Protein AF-A0AAV0XQF9-F1 (afdb_monomer_lite)

pLDDT: mean 88.3, std 11.98, range [41.5, 97.5]

Sequence (121 aa):
MNRRGNGRRQPLFPHEMWNVYNRTLNQQDRTNNHAEAAHRRLQTELGMDHPTIWKLIDGLRKVQANRDFYYEHLVAGHNPPVKLKKYRDADQRILTVVRDYNNRSTVEYLRGIAYNYQMNL

Radius of gyration: 21.29 Å; chains: 1; bounding box: 52×46×49 Å

Structure (mmCIF, N/CA/C/O backbone):
data_AF-A0AAV0XQF9-F1
#
_entry.id   AF-A0AAV0XQF9-F1
#
loop_
_atom_site.group_PDB
_atom_site.id
_atom_site.type_symbol
_atom_site.label_atom_id
_atom_site.label_alt_id
_atom_site.label_comp_id
_atom_site.label_asym_id
_atom_site.label_entity_id
_atom_site.label_seq_id
_atom_site.pdbx_PDB_ins_code
_atom_site.Cartn_x
_atom_site.Cartn_y
_atom_site.Cartn_z
_atom_site.occupancy
_atom_site.B_iso_or_equiv
_atom_site.auth_seq_id
_atom_site.auth_comp_id
_atom_site.auth_asym_id
_atom_site.auth_atom_id
_atom_site.pdbx_PDB_model_num
ATOM 1 N N . MET A 1 1 ? -34.498 28.866 -5.089 1.00 41.50 1 MET A N 1
ATOM 2 C CA . MET A 1 1 ? -34.782 27.422 -5.268 1.00 41.50 1 MET A CA 1
ATOM 3 C C . MET A 1 1 ? -34.783 26.728 -3.908 1.00 41.50 1 MET A C 1
ATOM 5 O O . MET A 1 1 ? -33.976 27.068 -3.054 1.00 41.50 1 MET A O 1
ATOM 9 N N . ASN A 1 2 ? -35.767 25.852 -3.705 1.00 43.50 2 ASN A N 1
ATOM 10 C CA . ASN A 1 2 ? -36.298 25.349 -2.432 1.00 43.50 2 ASN A CA 1
ATOM 11 C C . ASN A 1 2 ? -35.286 24.694 -1.469 1.00 43.50 2 ASN A C 1
ATOM 13 O O . ASN A 1 2 ? -34.669 23.685 -1.796 1.00 43.50 2 ASN A O 1
ATOM 17 N N . ARG A 1 3 ? -35.255 25.197 -0.225 1.00 49.88 3 ARG A N 1
ATOM 18 C CA . ARG A 1 3 ? -34.712 24.545 0.982 1.00 49.88 3 ARG A CA 1
ATOM 19 C C . ARG A 1 3 ? -35.787 23.655 1.628 1.00 49.88 3 ARG A C 1
ATOM 21 O O . ARG A 1 3 ? -36.225 23.915 2.743 1.00 49.88 3 ARG A O 1
ATOM 28 N N . ARG A 1 4 ? -36.281 22.648 0.901 1.00 50.53 4 ARG A N 1
ATOM 29 C CA . ARG A 1 4 ? -37.202 21.635 1.449 1.00 50.53 4 ARG A CA 1
ATOM 30 C C . ARG A 1 4 ? -36.401 20.385 1.799 1.00 50.53 4 ARG A C 1
ATOM 32 O O . ARG A 1 4 ? -35.646 19.896 0.963 1.00 50.53 4 ARG A O 1
ATOM 39 N N . GLY A 1 5 ? -36.539 19.934 3.044 1.00 55.38 5 GLY A N 1
ATOM 40 C CA . GLY A 1 5 ? -35.764 18.869 3.676 1.00 55.38 5 GLY A CA 1
ATOM 41 C C . GLY A 1 5 ? -36.004 17.481 3.089 1.00 55.38 5 GLY A C 1
ATOM 42 O O . GLY A 1 5 ? -36.562 16.619 3.753 1.00 55.38 5 GLY A O 1
ATOM 43 N N . ASN A 1 6 ? -35.534 17.254 1.866 1.00 54.91 6 ASN A N 1
ATOM 44 C CA . ASN A 1 6 ? -35.276 15.908 1.378 1.00 54.91 6 ASN A CA 1
ATOM 45 C C . ASN A 1 6 ? -33.907 15.476 1.898 1.00 54.91 6 ASN A C 1
ATOM 47 O O . ASN A 1 6 ? -32.936 16.223 1.770 1.00 54.91 6 ASN A O 1
ATOM 51 N N . GLY A 1 7 ? -33.872 14.301 2.527 1.00 68.31 7 GLY A N 1
ATOM 52 C CA . GLY A 1 7 ? -32.713 13.745 3.217 1.00 68.31 7 GLY A CA 1
ATOM 53 C C . GLY A 1 7 ? -31.429 13.697 2.387 1.00 68.31 7 GLY A C 1
ATOM 54 O O . GLY A 1 7 ? -31.391 14.013 1.197 1.00 68.31 7 GLY A O 1
ATOM 55 N N . ARG A 1 8 ? -30.345 13.309 3.068 1.00 73.00 8 ARG A N 1
ATOM 56 C CA . ARG A 1 8 ? -28.986 13.214 2.522 1.00 73.00 8 ARG A CA 1
ATOM 57 C C . ARG A 1 8 ? -29.026 12.595 1.117 1.00 73.00 8 ARG A C 1
ATOM 59 O O . ARG A 1 8 ? -29.476 11.462 0.963 1.00 73.00 8 ARG A O 1
ATOM 66 N N . ARG A 1 9 ? -28.601 13.355 0.095 1.00 78.81 9 ARG A N 1
ATOM 67 C CA . ARG A 1 9 ? -28.495 12.842 -1.281 1.00 78.81 9 ARG A CA 1
ATOM 68 C C . ARG A 1 9 ? -27.641 11.579 -1.254 1.00 78.81 9 ARG A C 1
ATOM 70 O O . ARG A 1 9 ? -26.608 11.572 -0.580 1.00 78.81 9 ARG A O 1
ATOM 77 N N . GLN A 1 10 ? -28.082 10.545 -1.969 1.00 79.62 10 GLN A N 1
ATOM 78 C CA . GLN A 1 10 ? -27.302 9.319 -2.089 1.00 79.62 10 GLN A CA 1
ATOM 79 C C . GLN A 1 10 ? -25.904 9.668 -2.616 1.00 79.62 10 GLN A C 1
ATOM 81 O O . GLN A 1 10 ? -25.791 10.507 -3.520 1.00 79.62 10 GLN A O 1
ATOM 86 N N . PRO A 1 11 ? -24.840 9.108 -2.023 1.00 83.38 11 PRO A N 1
ATOM 87 C CA . PRO A 1 11 ? -23.488 9.394 -2.467 1.00 83.38 11 PRO A CA 1
ATOM 88 C C . PRO A 1 11 ? -23.306 8.918 -3.914 1.00 83.38 11 PRO A C 1
ATOM 90 O O . PRO A 1 11 ? -23.867 7.902 -4.315 1.00 83.38 11 PRO A O 1
ATOM 93 N N . LEU A 1 12 ? -22.501 9.651 -4.694 1.00 88.75 12 LEU A N 1
ATOM 94 C CA . LEU A 1 12 ? -22.181 9.293 -6.085 1.00 88.75 12 LEU A CA 1
ATOM 95 C C . LEU A 1 12 ? -21.520 7.909 -6.186 1.00 88.75 12 LEU A C 1
ATOM 97 O O . LEU A 1 12 ? -21.641 7.227 -7.198 1.00 88.75 12 LEU A O 1
ATOM 101 N N . PHE A 1 13 ? -20.836 7.506 -5.118 1.00 86.12 13 PHE A N 1
ATOM 102 C CA . PHE A 1 13 ? -20.153 6.231 -5.010 1.00 86.12 13 PHE A CA 1
ATOM 103 C C . PHE A 1 13 ? -20.659 5.462 -3.784 1.00 86.12 13 PHE A C 1
ATOM 105 O O . PHE A 1 13 ? -20.833 6.076 -2.724 1.00 86.12 13 PHE A O 1
ATOM 112 N N . PRO A 1 14 ? -20.853 4.137 -3.894 1.00 86.3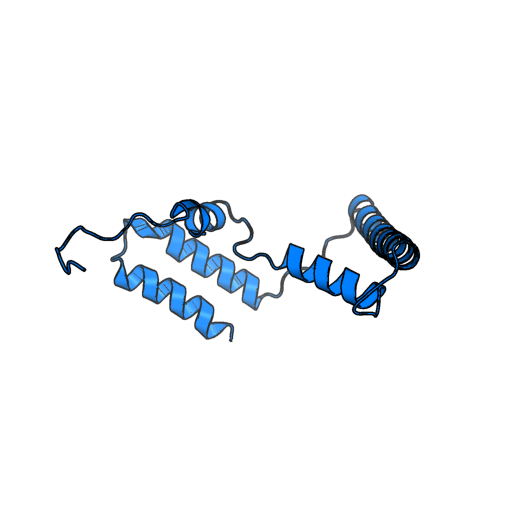1 14 PRO A N 1
ATOM 113 C CA . PRO A 1 14 ? -21.248 3.296 -2.769 1.00 86.31 14 PRO A CA 1
ATOM 114 C C . PRO A 1 14 ? -20.244 3.372 -1.615 1.00 86.31 14 PRO A C 1
ATOM 116 O O . PRO A 1 14 ? -19.044 3.572 -1.822 1.00 86.31 14 PRO A O 1
ATOM 119 N N . HIS A 1 15 ? -20.719 3.188 -0.385 1.00 82.25 15 HIS A N 1
ATOM 120 C CA . HIS A 1 15 ? -19.860 3.237 0.799 1.00 82.25 15 HIS A CA 1
ATOM 121 C C . HIS A 1 15 ? -18.788 2.137 0.771 1.00 82.25 15 HIS A C 1
ATOM 123 O O . HIS A 1 15 ? -17.652 2.358 1.185 1.00 82.25 15 HIS A O 1
ATOM 129 N N . GLU A 1 16 ? -19.127 0.986 0.201 1.00 81.06 16 GLU A N 1
ATOM 130 C CA . GLU A 1 16 ? -18.268 -0.180 0.002 1.00 81.06 16 GLU A CA 1
ATOM 131 C C . GLU A 1 16 ? -17.033 0.145 -0.847 1.00 81.06 16 GLU A C 1
ATOM 133 O O . GLU A 1 16 ? -16.002 -0.508 -0.704 1.00 81.06 16 GLU A O 1
ATOM 138 N N . MET A 1 17 ? -17.111 1.169 -1.704 1.00 82.06 17 MET A N 1
ATOM 139 C CA . MET A 1 17 ? -15.984 1.609 -2.527 1.00 82.06 17 MET A CA 1
ATOM 140 C C . MET A 1 17 ? -14.910 2.337 -1.705 1.00 82.06 17 MET A C 1
ATOM 142 O O . MET A 1 17 ? -13.724 2.218 -2.005 1.00 82.06 17 MET A O 1
ATOM 146 N N . TRP A 1 18 ? -15.314 3.082 -0.674 1.00 84.12 18 TRP A N 1
ATOM 147 C CA . TRP A 1 18 ? -14.416 3.915 0.140 1.00 84.12 18 TRP A CA 1
ATOM 148 C C . TRP A 1 18 ? -14.077 3.281 1.490 1.00 84.12 18 TRP A C 1
ATOM 150 O O . TRP A 1 18 ? -13.115 3.681 2.145 1.00 84.12 18 TRP A O 1
ATOM 160 N N . ASN A 1 19 ? -14.861 2.294 1.922 1.00 88.25 19 ASN A N 1
ATOM 161 C CA . ASN A 1 19 ? -14.644 1.601 3.176 1.00 88.25 19 ASN A CA 1
ATOM 162 C C . ASN A 1 19 ? -13.559 0.518 3.029 1.00 88.25 19 ASN A C 1
ATOM 164 O O . ASN A 1 19 ? -13.619 -0.359 2.171 1.00 88.25 19 ASN A O 1
ATOM 168 N N . VAL A 1 20 ? -12.570 0.549 3.923 1.00 90.44 20 VAL A N 1
ATOM 169 C CA . VAL A 1 20 ? -11.461 -0.416 3.981 1.00 90.44 20 VAL A CA 1
ATOM 170 C C . VAL A 1 20 ? -11.678 -1.534 5.011 1.00 90.44 20 VAL A C 1
ATOM 172 O O . VAL A 1 20 ? -10.759 -2.306 5.271 1.00 90.44 20 VAL A O 1
ATOM 175 N N . TYR A 1 21 ? -12.868 -1.647 5.605 1.00 91.94 21 TYR A N 1
ATOM 176 C CA . TYR A 1 21 ? -13.223 -2.618 6.648 1.00 91.94 21 TYR A CA 1
ATOM 177 C C . TYR A 1 21 ? -12.978 -4.056 6.185 1.00 91.94 21 TYR A C 1
ATOM 179 O O . TYR A 1 21 ? -12.138 -4.752 6.755 1.00 91.94 21 TYR A O 1
ATOM 187 N N . ASN A 1 22 ? -13.611 -4.462 5.081 1.00 91.75 22 ASN A N 1
ATOM 188 C CA . ASN A 1 22 ? -13.443 -5.806 4.521 1.00 91.75 22 ASN A CA 1
ATOM 189 C C . ASN A 1 22 ? -11.998 -6.067 4.077 1.00 91.75 22 ASN A C 1
ATOM 191 O O . ASN A 1 22 ? -11.459 -7.138 4.339 1.00 91.75 22 ASN A O 1
ATOM 195 N N . ARG A 1 23 ? -11.331 -5.070 3.476 1.00 92.00 23 ARG A N 1
ATOM 196 C CA . ARG A 1 23 ? -9.906 -5.177 3.116 1.00 92.00 23 ARG A CA 1
ATOM 197 C C . ARG A 1 23 ? -9.042 -5.433 4.344 1.00 92.00 23 ARG A C 1
ATOM 199 O O . ARG A 1 23 ? -8.177 -6.298 4.316 1.00 92.00 23 ARG A O 1
ATOM 206 N N . THR A 1 24 ? -9.314 -4.722 5.435 1.00 94.19 24 THR A N 1
ATOM 207 C CA . THR A 1 24 ? -8.583 -4.883 6.692 1.00 94.19 24 THR A CA 1
ATOM 208 C C . THR A 1 24 ? -8.807 -6.274 7.274 1.00 94.19 24 THR A C 1
ATOM 210 O O . THR A 1 24 ? -7.832 -6.932 7.619 1.00 94.19 24 THR A O 1
ATOM 213 N N . LEU A 1 25 ? -10.052 -6.761 7.325 1.00 94.56 25 LEU A N 1
ATOM 214 C CA . LEU A 1 25 ? -10.357 -8.120 7.794 1.00 94.56 25 LEU A CA 1
ATOM 215 C C . LEU A 1 25 ? -9.649 -9.201 6.970 1.00 94.56 25 LEU A C 1
ATOM 217 O O . LEU A 1 25 ? -9.107 -10.150 7.539 1.00 94.56 25 LEU A O 1
ATOM 221 N N . ASN A 1 26 ? -9.594 -9.010 5.652 1.00 93.75 26 ASN A N 1
ATOM 222 C CA . ASN A 1 26 ? -8.915 -9.900 4.713 1.00 93.75 26 ASN A CA 1
ATOM 223 C C . ASN A 1 26 ? -7.391 -9.709 4.680 1.00 93.75 26 ASN A C 1
ATOM 225 O O . ASN A 1 26 ? -6.726 -10.336 3.861 1.00 93.75 26 ASN A O 1
ATOM 229 N N . GLN A 1 27 ? -6.832 -8.849 5.541 1.00 91.44 27 GLN A N 1
ATOM 230 C CA . GLN A 1 27 ? -5.401 -8.524 5.589 1.00 91.44 27 GLN A CA 1
ATOM 231 C C . GLN A 1 27 ? -4.845 -8.027 4.241 1.00 91.44 27 GLN A C 1
ATOM 233 O O . GLN A 1 27 ? -3.688 -8.255 3.901 1.00 91.44 27 GLN A O 1
ATOM 238 N N . GLN A 1 28 ? -5.685 -7.334 3.474 1.00 90.69 28 GLN A N 1
ATOM 239 C CA . GLN A 1 28 ? -5.327 -6.685 2.220 1.00 90.69 28 GLN A CA 1
ATOM 240 C C . GLN A 1 28 ? -4.828 -5.259 2.464 1.00 90.69 28 GLN A C 1
ATOM 242 O O . GLN A 1 28 ? -5.150 -4.619 3.472 1.00 90.69 28 GLN A O 1
ATOM 247 N N . ASP A 1 29 ? -4.096 -4.724 1.489 1.00 86.81 29 ASP A N 1
ATOM 248 C CA . ASP A 1 29 ? -3.632 -3.345 1.543 1.00 86.81 29 ASP A CA 1
ATOM 249 C C . ASP A 1 29 ? -4.800 -2.351 1.577 1.00 86.81 29 ASP A C 1
ATOM 251 O O . ASP A 1 29 ? -5.734 -2.371 0.767 1.00 86.81 29 ASP A O 1
ATOM 255 N N . ARG A 1 30 ? -4.726 -1.443 2.553 1.00 87.38 30 ARG A N 1
ATOM 256 C CA . ARG A 1 30 ? -5.736 -0.401 2.796 1.00 87.38 30 ARG A CA 1
ATOM 257 C C . ARG A 1 30 ? -5.490 0.857 1.974 1.00 87.38 30 ARG A C 1
ATOM 259 O O . ARG A 1 30 ? -6.402 1.657 1.807 1.00 87.38 30 ARG A O 1
ATOM 266 N N . THR A 1 31 ? -4.266 1.036 1.488 1.00 83.12 31 THR A N 1
ATOM 267 C CA . THR A 1 31 ? -3.851 2.191 0.693 1.00 83.12 31 THR A CA 1
ATOM 268 C C . THR A 1 31 ? -3.384 1.742 -0.688 1.00 83.12 31 THR A C 1
ATOM 270 O O . THR A 1 31 ? -3.096 0.574 -0.936 1.00 83.12 31 THR A O 1
ATOM 273 N N . ASN A 1 32 ? -3.285 2.694 -1.602 1.00 86.25 32 ASN A N 1
ATOM 274 C CA . ASN A 1 32 ? -2.773 2.538 -2.962 1.00 86.25 32 ASN A CA 1
ATOM 275 C C . ASN A 1 32 ? -1.227 2.588 -3.036 1.00 86.25 32 ASN A C 1
ATOM 277 O O . ASN A 1 32 ? -0.688 2.813 -4.119 1.00 86.25 32 ASN A O 1
ATOM 281 N N . ASN A 1 33 ? -0.502 2.363 -1.929 1.00 86.19 33 ASN A N 1
ATOM 282 C CA . ASN A 1 33 ? 0.958 2.550 -1.844 1.00 86.19 33 ASN A CA 1
ATOM 283 C C . ASN A 1 33 ? 1.732 1.829 -2.956 1.00 86.19 33 ASN A C 1
ATOM 285 O O . ASN A 1 33 ? 2.720 2.358 -3.456 1.00 86.19 33 ASN A O 1
ATOM 289 N N . HIS A 1 34 ? 1.297 0.628 -3.348 1.00 87.06 34 HIS A N 1
ATOM 290 C CA . HIS A 1 34 ? 1.925 -0.131 -4.430 1.00 87.06 34 HIS A CA 1
ATOM 291 C C . HIS A 1 34 ? 1.795 0.564 -5.787 1.00 87.06 34 HIS A C 1
ATOM 293 O O . HIS A 1 34 ? 2.782 0.661 -6.516 1.00 87.06 34 HIS A O 1
ATOM 299 N N . ALA A 1 35 ? 0.610 1.090 -6.101 1.00 90.00 35 ALA A N 1
ATOM 300 C CA . ALA A 1 35 ? 0.372 1.841 -7.327 1.00 90.00 35 ALA A CA 1
ATOM 301 C C . ALA A 1 35 ? 1.162 3.157 -7.325 1.00 90.00 35 ALA A C 1
ATOM 303 O O . ALA A 1 35 ? 1.819 3.479 -8.311 1.00 90.00 35 ALA A O 1
ATOM 304 N N . GLU A 1 36 ? 1.183 3.875 -6.199 1.00 91.69 36 GLU A N 1
ATOM 305 C CA . GLU A 1 36 ? 1.988 5.093 -6.067 1.00 91.69 36 GLU A CA 1
ATOM 306 C C . GLU A 1 36 ? 3.486 4.812 -6.186 1.00 91.69 36 GLU A C 1
ATOM 308 O O . GLU A 1 36 ? 4.207 5.567 -6.827 1.00 91.69 36 GLU A O 1
ATOM 313 N N . ALA A 1 37 ? 3.982 3.726 -5.588 1.00 90.62 37 ALA A N 1
ATOM 314 C CA . ALA A 1 37 ? 5.381 3.332 -5.705 1.00 90.62 37 ALA A CA 1
ATOM 315 C C . ALA A 1 37 ? 5.743 2.958 -7.148 1.00 90.62 37 ALA A C 1
ATOM 317 O O . ALA A 1 37 ? 6.808 3.349 -7.622 1.00 90.62 37 ALA A O 1
ATOM 318 N N . ALA A 1 38 ? 4.865 2.241 -7.856 1.00 90.56 38 ALA A N 1
ATOM 319 C CA . ALA A 1 38 ? 5.046 1.940 -9.274 1.00 90.56 38 ALA A CA 1
ATOM 320 C C . ALA A 1 38 ? 5.071 3.223 -10.118 1.00 90.56 38 ALA A C 1
ATOM 322 O O . ALA A 1 38 ? 5.969 3.396 -10.939 1.00 90.56 38 ALA A O 1
ATOM 323 N N . HIS A 1 39 ? 4.146 4.151 -9.861 1.00 91.81 39 HIS A N 1
ATOM 324 C CA . HIS A 1 39 ? 4.107 5.445 -10.533 1.00 91.81 39 HIS A CA 1
ATOM 325 C C . HIS A 1 39 ? 5.370 6.275 -10.267 1.00 91.81 39 HIS A C 1
ATOM 327 O O . HIS A 1 39 ? 5.983 6.759 -11.213 1.00 91.81 39 HIS A O 1
ATOM 333 N N . ARG A 1 40 ? 5.821 6.369 -9.005 1.00 92.81 40 ARG A N 1
ATOM 334 C CA . ARG A 1 40 ? 7.070 7.062 -8.640 1.00 92.81 40 ARG A CA 1
ATOM 335 C C . ARG A 1 40 ? 8.272 6.471 -9.370 1.00 92.81 40 ARG A C 1
ATOM 337 O O . ARG A 1 40 ? 9.056 7.225 -9.926 1.00 92.81 40 ARG A O 1
ATOM 344 N N . ARG A 1 41 ? 8.400 5.139 -9.419 1.00 91.81 41 ARG A N 1
ATOM 345 C CA . ARG A 1 41 ? 9.479 4.472 -10.170 1.00 91.81 41 ARG A CA 1
ATOM 346 C C . ARG A 1 41 ? 9.439 4.832 -11.649 1.00 91.81 41 ARG A C 1
ATOM 348 O O . ARG A 1 41 ? 10.467 5.200 -12.195 1.00 91.81 41 ARG A O 1
ATOM 355 N N . LEU A 1 42 ? 8.264 4.766 -12.276 1.00 91.81 42 LEU A N 1
ATOM 356 C CA . LEU A 1 42 ? 8.104 5.148 -13.677 1.00 91.81 42 LEU A CA 1
ATOM 357 C C . LEU A 1 42 ? 8.520 6.606 -13.911 1.00 91.81 42 LEU A C 1
ATOM 359 O O . LEU A 1 42 ? 9.257 6.888 -14.849 1.00 91.81 42 LEU A O 1
ATOM 363 N N . GLN A 1 43 ? 8.093 7.521 -13.043 1.00 92.31 43 GLN A N 1
ATOM 364 C CA . GLN A 1 43 ? 8.457 8.932 -13.137 1.00 92.31 43 GLN A CA 1
ATOM 365 C C . GLN A 1 43 ? 9.967 9.147 -12.962 1.00 92.31 43 GLN A C 1
ATOM 367 O O . GLN A 1 43 ? 10.564 9.912 -13.716 1.00 92.31 43 GLN A O 1
ATOM 372 N N . THR A 1 44 ? 10.599 8.442 -12.018 1.00 92.81 44 THR A N 1
ATOM 373 C CA . THR A 1 44 ? 12.056 8.471 -11.823 1.00 92.81 44 THR A CA 1
ATOM 374 C C . THR A 1 44 ? 12.810 7.939 -13.043 1.00 92.81 44 THR A C 1
ATOM 376 O O . THR A 1 44 ? 13.779 8.562 -13.460 1.00 92.81 44 THR A O 1
ATOM 379 N N . GLU A 1 45 ? 12.362 6.832 -13.639 1.00 93.12 45 GLU A N 1
ATOM 380 C CA . GLU A 1 45 ? 12.993 6.235 -14.828 1.00 93.12 45 GLU A CA 1
ATOM 381 C C . GLU A 1 45 ? 12.841 7.106 -16.082 1.00 93.12 45 GLU A C 1
ATOM 383 O O . GLU A 1 45 ? 13.748 7.174 -16.912 1.00 93.12 45 GLU A O 1
ATOM 388 N N . LEU A 1 46 ? 11.700 7.785 -16.231 1.00 92.25 46 LEU A N 1
ATOM 389 C CA . LEU A 1 46 ? 11.473 8.716 -17.337 1.00 92.25 46 LEU A CA 1
ATOM 390 C C . LEU A 1 46 ? 12.254 10.021 -17.153 1.00 92.25 46 LEU A C 1
ATOM 392 O O . LEU A 1 46 ? 12.736 10.580 -18.137 1.00 92.25 46 LEU A O 1
ATOM 396 N N . GLY A 1 47 ? 12.363 10.517 -15.916 1.00 92.31 47 GLY A N 1
ATOM 397 C CA . GLY A 1 47 ? 13.096 11.741 -15.581 1.00 92.31 47 GLY A CA 1
ATOM 398 C C . GLY A 1 47 ? 12.558 13.005 -16.264 1.00 92.31 47 GLY A C 1
ATOM 399 O O . GLY A 1 47 ? 13.303 13.968 -16.433 1.00 92.31 47 GLY A O 1
ATOM 400 N N . MET A 1 48 ? 11.298 12.997 -16.715 1.00 88.75 48 MET A N 1
ATOM 401 C CA . MET A 1 48 ? 10.693 14.095 -17.471 1.00 88.75 48 MET A CA 1
ATOM 402 C C . MET A 1 48 ? 9.167 14.129 -17.339 1.00 88.75 48 MET A C 1
ATOM 404 O O . MET A 1 48 ? 8.527 13.083 -17.231 1.00 88.75 48 MET A O 1
ATOM 408 N N . ASP A 1 49 ? 8.590 15.328 -17.436 1.00 89.62 49 ASP A N 1
ATOM 409 C CA . ASP A 1 49 ? 7.148 15.545 -17.243 1.00 89.62 49 ASP A CA 1
ATOM 410 C C . ASP A 1 49 ? 6.308 15.190 -18.482 1.00 89.62 49 ASP A C 1
ATOM 412 O O . ASP A 1 49 ? 5.164 14.745 -18.368 1.00 89.62 49 ASP A O 1
ATOM 416 N N . HIS A 1 50 ? 6.877 15.354 -19.681 1.00 91.38 50 HIS A N 1
ATOM 417 C CA . HIS A 1 50 ? 6.170 15.171 -20.955 1.00 91.38 50 HIS A CA 1
ATOM 418 C C . HIS A 1 50 ? 6.990 14.333 -21.953 1.00 91.38 50 HIS A C 1
ATOM 420 O O . HIS A 1 50 ? 7.602 14.880 -22.877 1.00 91.38 50 HIS A O 1
ATOM 426 N N . PRO A 1 51 ? 7.060 13.001 -21.774 1.00 92.00 51 PRO A N 1
ATOM 427 C CA . PRO A 1 51 ? 7.787 12.120 -22.682 1.00 92.00 51 PRO A CA 1
ATOM 428 C C . PRO A 1 51 ? 7.108 12.021 -24.052 1.00 92.00 51 PRO A C 1
ATOM 430 O O . PRO A 1 51 ? 5.884 11.970 -24.165 1.00 92.00 51 PRO A O 1
ATOM 433 N N . THR A 1 52 ? 7.915 11.920 -25.110 1.00 95.81 52 THR A N 1
ATOM 434 C CA . THR A 1 52 ? 7.418 11.452 -26.410 1.00 95.81 52 THR A CA 1
ATOM 435 C C . THR A 1 52 ? 7.034 9.976 -26.309 1.00 95.81 52 THR A C 1
ATOM 437 O O . THR A 1 52 ? 7.531 9.262 -25.437 1.00 95.81 52 THR A O 1
ATOM 440 N N . ILE A 1 53 ? 6.201 9.486 -27.233 1.00 95.75 53 ILE A N 1
ATOM 441 C CA . ILE A 1 53 ? 5.785 8.072 -27.266 1.00 95.75 53 ILE A CA 1
ATOM 442 C C . ILE A 1 53 ? 7.002 7.132 -27.242 1.00 95.75 53 ILE A C 1
ATOM 444 O O . ILE A 1 53 ? 7.016 6.167 -26.485 1.00 95.75 53 ILE A O 1
ATOM 448 N N . TRP A 1 54 ? 8.060 7.450 -27.992 1.00 96.44 54 TRP A N 1
ATOM 449 C CA . TRP A 1 54 ? 9.286 6.647 -28.021 1.00 96.44 54 TRP A CA 1
ATOM 450 C C . TRP A 1 54 ? 10.013 6.614 -26.673 1.00 96.44 54 TRP A C 1
ATOM 452 O O . TRP A 1 54 ? 10.324 5.536 -26.175 1.00 96.44 54 TRP A O 1
ATOM 462 N N . LYS A 1 55 ? 10.201 7.774 -26.027 1.00 93.94 55 LYS A N 1
ATOM 463 C CA . LYS A 1 55 ? 10.824 7.839 -24.694 1.00 93.94 55 LYS A CA 1
ATOM 464 C C . LYS A 1 55 ? 9.990 7.123 -23.633 1.00 93.94 55 LYS A C 1
ATOM 466 O O . LYS A 1 55 ? 10.553 6.492 -22.743 1.00 93.94 55 LYS A O 1
ATOM 471 N N . LEU A 1 56 ? 8.662 7.200 -23.738 1.00 94.19 56 LEU A N 1
ATOM 472 C CA . LEU A 1 56 ? 7.755 6.464 -22.864 1.00 94.19 56 LEU A CA 1
ATOM 473 C C . LEU A 1 56 ? 7.942 4.952 -23.025 1.00 94.19 56 LEU A C 1
ATOM 475 O O . LEU A 1 56 ? 8.092 4.258 -22.024 1.00 94.19 56 LEU A O 1
ATOM 479 N N . ILE A 1 57 ? 7.967 4.447 -24.263 1.00 95.81 57 ILE A N 1
ATOM 480 C CA . ILE A 1 57 ? 8.179 3.019 -24.547 1.00 95.81 57 ILE A CA 1
ATOM 481 C C . ILE A 1 57 ? 9.522 2.551 -23.977 1.00 95.81 57 ILE A C 1
ATOM 483 O O . ILE A 1 57 ? 9.572 1.533 -23.287 1.00 95.81 57 ILE A O 1
ATOM 487 N N . ASP A 1 58 ? 10.598 3.303 -24.207 1.00 94.69 58 ASP A N 1
ATOM 488 C CA . ASP A 1 58 ? 11.922 2.949 -23.690 1.00 94.69 58 ASP A CA 1
ATOM 489 C C . ASP A 1 58 ? 11.963 2.952 -22.155 1.00 94.69 58 ASP A C 1
ATOM 491 O O . ASP A 1 58 ? 12.529 2.041 -21.547 1.00 94.69 58 ASP A O 1
ATOM 495 N N . GLY A 1 59 ? 11.317 3.931 -21.513 1.00 94.06 59 GLY A N 1
ATOM 496 C CA . GLY A 1 59 ? 11.178 3.978 -20.057 1.00 94.06 59 GLY A CA 1
ATOM 497 C C . GLY A 1 59 ? 10.394 2.788 -19.501 1.00 94.06 59 GLY A C 1
ATOM 498 O O . GLY A 1 59 ? 10.831 2.152 -18.542 1.00 94.06 59 GLY A O 1
ATOM 499 N N . LEU A 1 60 ? 9.277 2.423 -20.137 1.00 94.62 60 LEU A N 1
ATOM 500 C CA . LEU A 1 60 ? 8.480 1.257 -19.745 1.00 94.62 60 LEU A CA 1
ATOM 501 C C . LEU A 1 60 ? 9.284 -0.044 -19.852 1.00 94.62 60 LEU A C 1
ATOM 503 O O . LEU A 1 60 ? 9.239 -0.858 -18.931 1.00 94.62 60 LEU A O 1
ATOM 507 N N . ARG A 1 61 ? 10.074 -0.218 -20.920 1.00 95.88 61 ARG A N 1
ATOM 508 C CA . ARG A 1 61 ? 10.948 -1.391 -21.089 1.00 95.88 61 ARG A CA 1
ATOM 509 C C . ARG A 1 61 ? 11.992 -1.496 -19.977 1.00 95.88 61 ARG A C 1
ATOM 511 O O . ARG A 1 61 ? 12.234 -2.595 -19.486 1.00 95.88 61 ARG A O 1
ATOM 518 N N . LYS A 1 62 ? 12.578 -0.374 -19.547 1.00 95.00 62 LYS A N 1
ATOM 519 C CA . LYS A 1 62 ? 13.527 -0.344 -18.419 1.00 95.00 62 LYS A CA 1
ATOM 520 C C . LYS A 1 62 ? 12.860 -0.712 -17.094 1.00 95.00 62 LYS A C 1
ATOM 522 O O . LYS A 1 62 ? 13.366 -1.572 -16.375 1.00 95.00 62 LYS A O 1
ATOM 527 N N . VAL A 1 63 ? 11.703 -0.111 -16.795 1.00 94.50 63 VAL A N 1
ATOM 528 C CA . VAL A 1 63 ? 10.918 -0.434 -15.589 1.00 94.50 63 VAL A CA 1
ATOM 529 C C . VAL A 1 63 ? 10.565 -1.922 -15.563 1.00 94.50 63 VAL A C 1
ATOM 531 O O . VAL A 1 63 ? 10.690 -2.560 -14.516 1.00 94.50 63 VAL A O 1
ATOM 534 N N 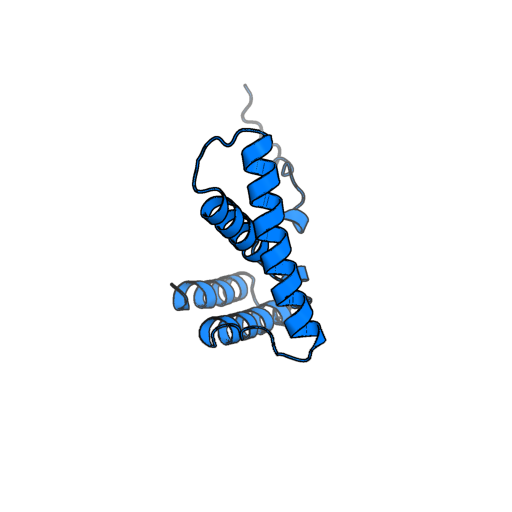. GLN A 1 64 ? 10.152 -2.474 -16.707 1.00 95.50 64 GLN A N 1
ATOM 535 C CA . GLN A 1 64 ? 9.816 -3.886 -16.842 1.00 95.50 64 GLN A CA 1
ATOM 536 C C . GLN A 1 64 ? 11.037 -4.782 -16.609 1.00 95.50 64 GLN A C 1
ATOM 538 O O . GLN A 1 64 ? 10.968 -5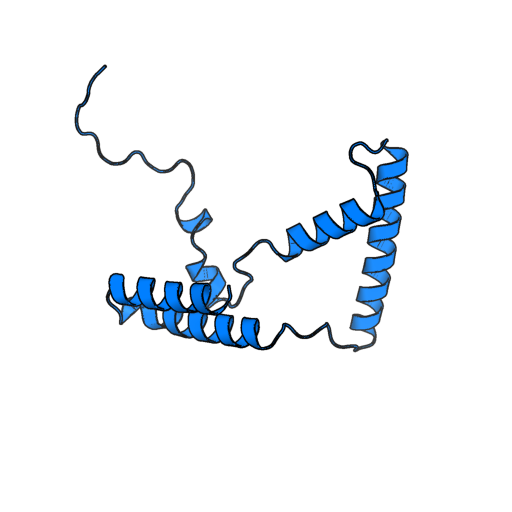.654 -15.752 1.00 95.50 64 GLN A O 1
ATOM 543 N N . ALA A 1 65 ? 12.171 -4.518 -17.264 1.00 95.50 65 ALA A N 1
ATOM 544 C CA . ALA A 1 65 ? 13.390 -5.310 -17.081 1.00 95.50 65 ALA A CA 1
ATOM 545 C C . ALA A 1 65 ? 13.841 -5.366 -15.607 1.00 95.50 65 ALA A C 1
ATOM 547 O O . ALA A 1 65 ? 14.160 -6.435 -15.086 1.00 95.50 65 ALA A O 1
ATOM 548 N N . ASN A 1 66 ? 13.788 -4.234 -14.897 1.00 93.00 66 ASN A N 1
ATOM 549 C CA . ASN A 1 66 ? 14.087 -4.178 -13.463 1.00 93.00 66 ASN A CA 1
ATOM 550 C C . ASN A 1 66 ? 13.089 -4.992 -12.622 1.00 93.00 66 ASN A C 1
ATOM 552 O O . ASN A 1 66 ? 13.448 -5.570 -11.591 1.00 93.00 66 ASN A O 1
ATOM 556 N N . ARG A 1 67 ? 11.815 -5.024 -13.031 1.00 92.69 67 ARG A N 1
ATOM 557 C CA . ARG A 1 67 ? 10.776 -5.780 -12.328 1.00 92.69 67 ARG A CA 1
ATOM 558 C C . ARG A 1 67 ? 10.915 -7.280 -12.551 1.00 92.69 67 ARG A C 1
ATOM 560 O O . ARG A 1 67 ? 10.760 -8.019 -11.580 1.00 92.69 67 ARG A O 1
ATOM 567 N N . ASP A 1 68 ? 11.235 -7.687 -13.770 1.00 96.12 68 ASP A N 1
ATOM 568 C CA . ASP A 1 68 ? 11.464 -9.079 -14.142 1.00 96.12 68 ASP A CA 1
ATOM 569 C C . ASP A 1 68 ? 12.674 -9.623 -13.378 1.00 96.12 68 ASP A C 1
ATOM 571 O O . ASP A 1 68 ? 12.569 -10.644 -12.711 1.00 96.12 68 ASP A O 1
ATOM 575 N N . PHE A 1 69 ? 13.774 -8.865 -13.311 1.00 95.12 69 PHE A N 1
ATOM 576 C CA . PHE A 1 69 ? 14.932 -9.229 -12.488 1.00 95.12 69 PHE A CA 1
ATOM 577 C C . PHE A 1 69 ? 14.573 -9.446 -11.007 1.00 95.12 69 PHE A C 1
ATOM 579 O O . PHE A 1 69 ? 14.976 -10.430 -10.388 1.00 95.12 69 PHE A O 1
ATOM 586 N N . TYR A 1 70 ? 13.777 -8.546 -10.422 1.00 94.00 70 TYR A N 1
ATOM 587 C CA . TYR A 1 70 ? 13.303 -8.719 -9.048 1.00 94.00 70 TYR A CA 1
ATOM 588 C C . TYR A 1 70 ? 12.405 -9.955 -8.891 1.00 94.00 70 TYR A C 1
ATOM 590 O O . TYR A 1 70 ? 12.458 -10.619 -7.858 1.00 94.00 70 TYR A O 1
ATOM 598 N N . TYR A 1 71 ? 11.571 -10.256 -9.887 1.00 95.25 71 TYR A N 1
ATOM 599 C CA . TYR A 1 71 ? 10.731 -11.450 -9.884 1.00 95.25 71 TYR A CA 1
ATOM 600 C C . TYR A 1 71 ? 11.575 -12.728 -9.927 1.00 95.25 71 TYR A C 1
ATOM 602 O O . TYR A 1 71 ? 11.351 -13.610 -9.103 1.00 95.25 71 TYR A O 1
ATOM 610 N N . GLU A 1 72 ? 12.599 -12.787 -10.778 1.00 97.50 72 GLU A N 1
ATOM 611 C CA . GLU A 1 72 ? 13.526 -13.925 -10.845 1.00 97.50 72 GLU A CA 1
ATOM 612 C C . GLU A 1 72 ? 14.232 -14.180 -9.506 1.00 97.50 72 GLU A C 1
ATOM 614 O O . GLU A 1 72 ? 14.363 -15.322 -9.073 1.00 97.50 72 GLU A O 1
ATOM 619 N N . HIS A 1 73 ? 14.604 -13.125 -8.775 1.00 95.75 73 HIS A N 1
ATOM 620 C CA . HIS A 1 73 ? 15.121 -13.274 -7.412 1.00 95.75 73 HIS A CA 1
ATOM 621 C C . HIS A 1 73 ? 14.128 -13.966 -6.468 1.00 95.75 73 HIS A C 1
ATOM 623 O O . HIS A 1 73 ? 14.527 -14.802 -5.657 1.00 95.75 73 HIS A O 1
ATOM 629 N N . LEU A 1 74 ? 12.839 -13.628 -6.562 1.00 95.81 74 LEU A N 1
ATOM 630 C CA . LEU A 1 74 ? 11.800 -14.286 -5.769 1.00 95.81 74 LEU A CA 1
ATOM 631 C C . LEU A 1 74 ? 11.617 -15.749 -6.194 1.00 95.81 74 LEU A C 1
ATOM 633 O O . LEU A 1 74 ? 11.479 -16.611 -5.329 1.00 95.81 74 LEU A O 1
ATOM 637 N N . VAL A 1 75 ? 11.661 -16.039 -7.500 1.00 96.56 75 VAL A N 1
ATOM 638 C CA . VAL A 1 75 ? 11.618 -17.411 -8.042 1.00 96.56 75 VAL A CA 1
ATOM 639 C C . VAL A 1 75 ? 12.801 -18.237 -7.533 1.00 96.56 75 VAL A C 1
ATOM 641 O O . VAL A 1 75 ? 12.624 -19.393 -7.155 1.00 96.56 75 VAL A O 1
ATOM 644 N N . ALA A 1 76 ? 13.983 -17.629 -7.417 1.00 97.00 76 ALA A N 1
ATOM 645 C CA . ALA A 1 76 ? 15.172 -18.235 -6.821 1.00 97.00 76 ALA A CA 1
ATOM 646 C C . ALA A 1 76 ? 15.078 -18.440 -5.290 1.00 97.00 76 ALA A C 1
ATOM 648 O O . ALA A 1 76 ? 16.034 -18.901 -4.668 1.00 97.00 76 ALA A O 1
ATOM 649 N N . GLY A 1 77 ? 13.948 -18.101 -4.661 1.00 96.50 77 GLY A N 1
ATOM 650 C CA . GLY A 1 77 ? 13.696 -18.306 -3.235 1.00 96.50 77 GLY A CA 1
ATOM 651 C C . GLY A 1 77 ? 14.163 -17.162 -2.334 1.00 96.50 77 GLY A C 1
ATOM 652 O O . GLY A 1 77 ? 14.157 -17.309 -1.110 1.00 96.50 77 GLY A O 1
ATOM 653 N N . HIS A 1 78 ? 14.563 -16.014 -2.891 1.00 95.94 78 HIS A N 1
ATOM 654 C CA . HIS A 1 78 ? 14.877 -14.851 -2.065 1.00 95.94 78 HIS A CA 1
ATOM 655 C C . HIS A 1 78 ? 13.595 -14.269 -1.464 1.00 95.94 78 HIS A C 1
ATOM 657 O O . HIS A 1 78 ? 12.548 -14.198 -2.106 1.00 95.94 78 HIS A O 1
ATOM 663 N N . ASN A 1 79 ? 13.687 -13.794 -0.224 1.00 92.19 79 ASN A N 1
ATOM 664 C CA . ASN A 1 79 ? 12.553 -13.165 0.439 1.00 92.19 79 ASN A CA 1
ATOM 665 C C . ASN A 1 79 ? 12.369 -11.710 -0.023 1.00 92.19 79 ASN A C 1
ATOM 667 O O . ASN A 1 79 ? 13.356 -10.990 -0.212 1.00 92.19 79 ASN A O 1
ATOM 671 N N . PRO A 1 80 ? 11.120 -11.228 -0.146 1.00 89.94 80 PRO A N 1
ATOM 672 C CA . PRO A 1 80 ? 10.866 -9.820 -0.395 1.00 89.94 80 PRO A CA 1
ATOM 673 C C . PRO A 1 80 ? 11.322 -8.956 0.796 1.00 89.94 80 PRO A C 1
ATOM 675 O O . PRO A 1 80 ? 11.385 -9.440 1.932 1.00 89.94 80 PRO A O 1
ATOM 678 N N . PRO A 1 81 ? 11.589 -7.655 0.575 1.00 87.69 81 PRO A N 1
ATOM 679 C CA . PRO A 1 81 ? 11.888 -6.726 1.655 1.00 87.69 81 PRO A CA 1
ATOM 680 C C . PRO A 1 81 ? 10.798 -6.742 2.726 1.00 87.69 81 PRO A C 1
ATOM 682 O O . PRO A 1 81 ? 9.607 -6.597 2.436 1.00 87.69 81 PRO A O 1
ATOM 685 N N . VAL A 1 82 ? 11.211 -6.896 3.981 1.00 88.56 82 VAL A N 1
ATOM 686 C CA . VAL A 1 82 ? 10.279 -6.951 5.105 1.00 88.56 82 VAL A CA 1
ATOM 687 C C . VAL A 1 82 ? 9.709 -5.557 5.361 1.00 88.56 82 VAL A C 1
ATOM 689 O O . VAL A 1 82 ? 10.440 -4.569 5.445 1.00 88.56 82 VAL A O 1
ATOM 692 N N . LYS A 1 83 ? 8.386 -5.472 5.538 1.00 86.88 83 LYS A N 1
ATOM 693 C CA . LYS A 1 83 ? 7.723 -4.236 5.968 1.00 86.88 83 LYS A CA 1
ATOM 694 C C . LYS A 1 83 ? 8.305 -3.772 7.309 1.00 86.88 83 LYS A C 1
ATOM 696 O O . LYS A 1 83 ? 8.465 -4.578 8.227 1.00 86.88 83 LYS A O 1
ATOM 701 N N . LEU A 1 84 ? 8.580 -2.471 7.442 1.00 89.31 84 LEU A N 1
ATOM 702 C CA . LEU A 1 84 ? 9.107 -1.903 8.688 1.00 89.31 84 LEU A CA 1
ATOM 703 C C . LEU A 1 84 ? 8.217 -2.275 9.881 1.00 89.31 84 LEU A C 1
ATOM 705 O O . LEU A 1 84 ? 6.987 -2.197 9.798 1.00 89.31 84 LEU A O 1
ATOM 709 N N . LYS A 1 85 ? 8.856 -2.630 11.003 1.00 90.75 85 LYS A N 1
ATOM 710 C CA . LYS A 1 85 ? 8.189 -3.126 12.217 1.00 90.75 85 LYS A CA 1
ATOM 711 C C . LYS A 1 85 ? 7.037 -2.224 12.668 1.00 90.75 85 LYS A C 1
ATOM 713 O O . LYS A 1 85 ? 5.936 -2.719 12.869 1.00 90.75 85 LYS A O 1
ATOM 718 N N . LYS A 1 86 ? 7.250 -0.902 12.710 1.00 89.19 86 LYS A N 1
ATOM 719 C CA . LYS A 1 86 ? 6.217 0.071 13.114 1.00 89.19 86 LYS A CA 1
ATOM 720 C C . LYS A 1 86 ? 4.907 -0.068 12.328 1.00 89.19 86 LYS A C 1
ATOM 722 O O . LYS A 1 86 ? 3.831 -0.013 12.915 1.00 89.19 86 LYS A O 1
ATOM 727 N N . TYR A 1 87 ? 4.992 -0.317 11.018 1.00 88.69 87 TYR A N 1
ATOM 728 C CA . TYR A 1 87 ? 3.807 -0.470 10.179 1.00 88.69 87 TYR A CA 1
ATOM 729 C C . TYR A 1 87 ? 3.155 -1.839 10.348 1.00 88.69 87 TYR A C 1
ATOM 731 O O . TYR A 1 87 ? 1.933 -1.915 10.349 1.00 88.69 87 TYR A O 1
ATOM 739 N N . ARG A 1 88 ? 3.946 -2.903 10.539 1.00 90.75 88 ARG A N 1
ATOM 740 C CA . ARG A 1 88 ? 3.417 -4.239 10.855 1.00 90.75 88 ARG A CA 1
ATOM 741 C C . ARG A 1 88 ? 2.640 -4.228 12.170 1.00 90.75 88 ARG A C 1
ATOM 743 O O . ARG A 1 88 ? 1.518 -4.716 12.226 1.00 90.75 88 ARG A O 1
ATOM 750 N N . ASP A 1 89 ? 3.212 -3.613 13.202 1.00 92.06 89 ASP A N 1
ATOM 751 C CA . ASP A 1 89 ? 2.583 -3.517 14.519 1.00 92.06 89 ASP A CA 1
ATOM 752 C C . ASP A 1 89 ? 1.295 -2.679 14.450 1.00 92.06 89 ASP A C 1
ATOM 754 O O . ASP A 1 89 ? 0.287 -3.015 15.072 1.00 92.06 89 ASP A O 1
ATOM 758 N N . ALA A 1 90 ? 1.296 -1.603 13.658 1.00 91.44 90 ALA A N 1
ATOM 759 C CA . ALA A 1 90 ? 0.110 -0.786 13.430 1.00 91.44 90 ALA A CA 1
ATOM 760 C C . ALA A 1 90 ? -0.985 -1.516 12.640 1.00 91.44 90 ALA A C 1
ATOM 762 O O . ALA A 1 90 ? -2.157 -1.416 13.001 1.00 91.44 90 ALA A O 1
ATOM 763 N N . ASP A 1 91 ? -0.630 -2.262 11.589 1.00 92.12 91 ASP A N 1
ATOM 764 C CA . ASP A 1 91 ? -1.580 -3.109 10.861 1.00 92.12 91 ASP A CA 1
ATOM 765 C C . ASP A 1 91 ? -2.241 -4.107 11.813 1.00 92.12 91 ASP A C 1
ATOM 767 O O . ASP A 1 91 ? -3.466 -4.214 11.824 1.00 92.12 91 ASP A O 1
ATOM 771 N N . GLN A 1 92 ? -1.443 -4.765 12.662 1.00 94.12 92 GLN A N 1
ATOM 772 C CA . GLN A 1 92 ? -1.933 -5.747 13.622 1.00 94.12 92 GLN A CA 1
ATOM 773 C C . GLN A 1 92 ? -2.894 -5.127 14.641 1.00 94.12 92 GLN A C 1
ATOM 775 O O . GLN A 1 92 ? -3.970 -5.671 14.884 1.00 94.12 92 GLN A O 1
ATOM 780 N N . ARG A 1 93 ? -2.547 -3.971 15.222 1.00 95.19 93 ARG A N 1
ATOM 781 C CA . ARG A 1 93 ? -3.427 -3.271 16.172 1.00 95.19 93 ARG A CA 1
ATOM 782 C C . ARG A 1 93 ? -4.731 -2.824 15.520 1.00 95.19 93 ARG A C 1
ATOM 784 O O . ARG A 1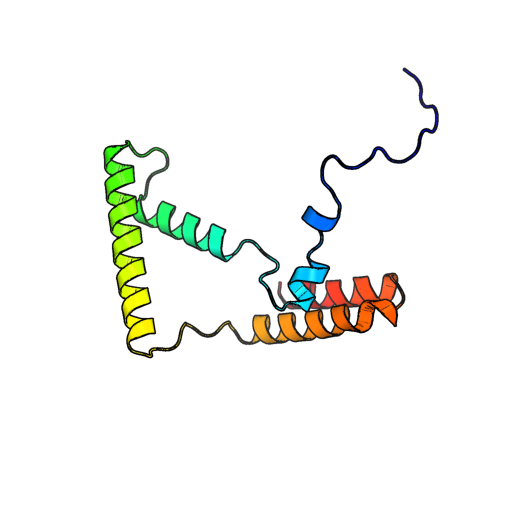 93 ? -5.792 -2.989 16.118 1.00 95.19 93 ARG A O 1
ATOM 791 N N . ILE A 1 94 ? -4.674 -2.292 14.299 1.00 95.06 94 ILE A N 1
ATOM 792 C CA . ILE A 1 94 ? -5.886 -1.896 13.576 1.00 95.06 94 ILE A CA 1
ATOM 793 C C . ILE A 1 94 ? -6.741 -3.124 13.250 1.00 95.06 94 ILE A C 1
ATOM 795 O O . ILE A 1 94 ? -7.949 -3.073 13.448 1.00 95.06 94 ILE A O 1
ATOM 799 N N . LEU A 1 95 ? -6.143 -4.236 12.814 1.00 96.31 95 LEU A N 1
ATOM 800 C CA . LEU A 1 95 ? -6.867 -5.484 12.573 1.00 96.31 95 LEU A CA 1
ATOM 801 C C . LEU A 1 95 ? -7.617 -5.952 13.825 1.00 96.31 95 LEU A C 1
ATOM 803 O O . LEU A 1 95 ? -8.783 -6.326 13.726 1.00 96.31 95 LEU A O 1
ATOM 807 N N . THR A 1 96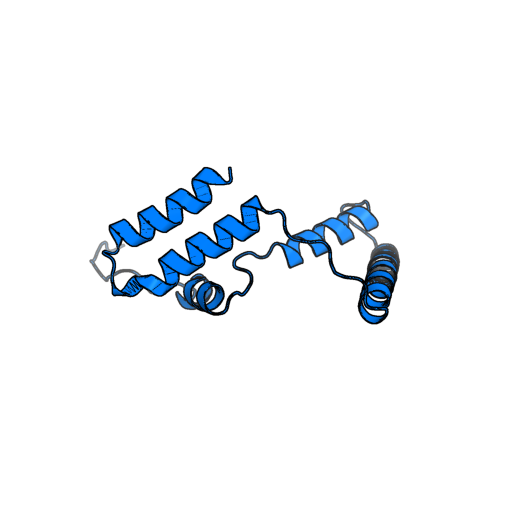 ? -6.984 -5.883 14.998 1.00 96.12 96 THR A N 1
ATOM 808 C CA . THR A 1 96 ? -7.635 -6.195 16.277 1.00 96.12 96 THR A CA 1
ATOM 809 C C . THR A 1 96 ? -8.846 -5.294 16.530 1.00 96.12 96 THR A C 1
ATOM 811 O O . THR A 1 96 ? -9.919 -5.799 16.844 1.00 96.12 96 THR A O 1
ATOM 814 N N . VAL A 1 97 ? -8.710 -3.976 16.339 1.00 96.12 97 VAL A N 1
ATOM 815 C CA . VAL A 1 97 ? -9.821 -3.019 16.516 1.00 96.12 97 VAL A CA 1
ATOM 816 C C . VAL A 1 97 ? -10.963 -3.285 15.528 1.00 96.12 97 VAL A C 1
ATOM 818 O O . VAL A 1 97 ? -12.128 -3.201 15.903 1.00 96.12 97 VAL A O 1
ATOM 821 N N . VAL A 1 98 ? -10.643 -3.631 14.278 1.00 95.75 98 VAL A N 1
ATOM 822 C CA . VAL A 1 98 ? -11.626 -3.923 13.219 1.00 95.75 98 VAL A CA 1
ATOM 823 C C . VAL A 1 98 ? -12.375 -5.230 13.463 1.00 95.75 98 VAL A C 1
ATOM 825 O O . VAL A 1 98 ? -13.591 -5.276 13.282 1.00 95.75 98 VAL A O 1
ATOM 828 N N . ARG A 1 99 ? -11.684 -6.282 13.914 1.00 96.56 99 ARG A N 1
ATOM 829 C CA . ARG A 1 99 ? -12.315 -7.565 14.270 1.00 96.56 99 ARG A CA 1
ATOM 830 C C . ARG A 1 99 ? -13.306 -7.431 15.422 1.00 96.56 99 ARG A C 1
ATOM 832 O O . ARG A 1 99 ? -14.307 -8.134 15.449 1.00 96.56 99 ARG A O 1
ATOM 839 N N . ASP A 1 100 ? -13.036 -6.508 16.333 1.00 95.56 100 ASP A N 1
ATOM 840 C CA . ASP A 1 100 ? -13.834 -6.263 17.533 1.00 95.56 100 ASP A CA 1
ATOM 841 C C . ASP A 1 100 ? -14.920 -5.186 17.329 1.00 95.56 100 ASP A C 1
ATOM 843 O O . ASP A 1 100 ? -15.500 -4.686 18.289 1.00 95.56 100 ASP A O 1
ATOM 847 N N . TYR A 1 101 ? -15.200 -4.802 16.077 1.00 94.38 101 TYR A N 1
ATOM 848 C CA . TYR A 1 101 ? -16.130 -3.718 15.740 1.00 94.38 101 TYR A CA 1
ATOM 849 C C . TYR A 1 101 ? -17.517 -3.882 16.381 1.00 94.38 101 TYR A C 1
ATOM 851 O O . TYR A 1 101 ? -18.026 -2.936 16.973 1.00 94.38 101 TYR A O 1
ATOM 859 N N . ASN A 1 102 ? -18.101 -5.083 16.312 1.00 94.44 102 ASN A N 1
ATOM 860 C CA . ASN A 1 102 ? -19.457 -5.345 16.814 1.00 94.44 102 ASN A CA 1
ATOM 861 C C . ASN A 1 102 ? -19.568 -5.304 18.348 1.00 94.44 102 ASN A C 1
ATOM 863 O O . ASN A 1 102 ? -20.675 -5.187 18.865 1.00 94.44 102 ASN A O 1
ATOM 867 N N . ASN A 1 103 ? -18.446 -5.387 19.070 1.00 95.50 103 ASN A N 1
ATOM 868 C CA . ASN A 1 103 ? -18.420 -5.374 20.535 1.00 95.50 103 ASN A CA 1
ATOM 869 C C . ASN A 1 103 ? -18.071 -3.990 21.108 1.00 95.50 103 ASN A C 1
ATOM 871 O O . ASN A 1 103 ? -17.882 -3.854 22.315 1.00 95.50 103 ASN A O 1
ATOM 875 N N . ARG A 1 104 ? -17.940 -2.964 20.257 1.00 93.06 104 ARG A N 1
ATOM 876 C CA . ARG A 1 104 ? -17.530 -1.608 20.645 1.00 93.06 104 ARG A CA 1
ATOM 877 C C . ARG A 1 104 ? -18.613 -0.599 20.329 1.00 93.06 104 ARG A C 1
ATOM 879 O O . ARG A 1 104 ? -19.338 -0.731 19.345 1.00 93.06 104 ARG A O 1
ATOM 886 N N . SER A 1 105 ? -18.652 0.487 21.096 1.00 96.12 105 SER A N 1
ATOM 887 C CA . SER A 1 105 ? -19.374 1.667 20.632 1.00 96.12 105 SER A CA 1
ATOM 888 C C . SER A 1 105 ? -18.675 2.275 19.409 1.00 96.12 105 SER A C 1
ATOM 890 O O . SER A 1 105 ? -17.448 2.220 19.264 1.00 96.12 105 SER A O 1
ATOM 892 N N . THR A 1 106 ? -19.444 2.932 18.537 1.00 93.75 106 THR A N 1
ATOM 893 C CA . THR A 1 106 ? -18.906 3.616 17.348 1.00 93.75 106 THR A CA 1
ATOM 894 C C . THR A 1 106 ? -17.797 4.610 17.706 1.00 93.75 106 THR A C 1
ATOM 896 O O . THR A 1 106 ? -16.810 4.729 16.982 1.00 93.75 106 THR A O 1
ATOM 899 N N . VAL A 1 107 ? -17.928 5.309 18.839 1.00 96.06 107 VAL A N 1
ATOM 900 C CA . VAL A 1 107 ? -16.939 6.294 19.302 1.00 96.06 107 VAL A CA 1
ATOM 901 C C . VAL A 1 107 ? -15.633 5.615 19.712 1.00 96.06 107 VAL A C 1
ATOM 903 O O . VAL A 1 107 ? -14.561 6.055 19.298 1.00 96.06 107 VAL A O 1
ATOM 906 N N . GLU A 1 108 ? -15.697 4.526 20.479 1.00 95.31 108 GLU A N 1
ATOM 907 C CA . GLU A 1 108 ? -14.507 3.770 20.889 1.00 95.31 108 GLU A CA 1
ATOM 908 C C . GLU A 1 108 ? -13.794 3.138 19.698 1.00 95.31 108 GLU A C 1
ATOM 910 O O . GLU A 1 108 ? -12.563 3.150 19.637 1.00 95.31 108 GLU A O 1
ATOM 915 N N . TYR A 1 109 ? -14.559 2.628 18.731 1.00 95.12 109 TYR A N 1
ATOM 916 C CA . TYR A 1 109 ? -14.012 2.103 17.489 1.00 95.12 109 TYR A CA 1
ATOM 917 C C . TYR A 1 109 ? -13.216 3.175 16.736 1.00 95.12 109 TYR A C 1
ATOM 919 O O . TYR A 1 109 ? -12.024 2.996 16.477 1.00 95.12 109 TYR A O 1
ATOM 927 N N . LEU A 1 110 ? -13.841 4.322 16.443 1.00 93.81 110 LEU A N 1
ATOM 928 C CA . LEU A 1 110 ? -13.190 5.415 15.715 1.00 93.81 110 LEU A CA 1
ATOM 929 C C . LEU A 1 110 ? -11.960 5.944 16.458 1.00 93.81 110 LEU A C 1
ATOM 931 O O . LEU A 1 110 ? -10.927 6.201 15.838 1.00 93.81 110 LEU A O 1
ATOM 935 N N . ARG A 1 111 ? -12.035 6.045 17.789 1.00 94.81 111 ARG A N 1
ATOM 936 C CA . ARG A 1 111 ? -10.906 6.451 18.630 1.00 94.81 111 ARG A CA 1
ATOM 937 C C . ARG A 1 111 ? -9.748 5.451 18.549 1.00 94.81 111 ARG A C 1
ATOM 939 O O . ARG A 1 111 ? -8.598 5.860 18.399 1.00 94.81 111 ARG A O 1
ATOM 946 N N . GLY A 1 112 ? -10.041 4.150 18.589 1.00 94.00 112 GLY A N 1
ATOM 947 C CA . GLY A 1 112 ? -9.047 3.087 18.431 1.00 94.00 112 GLY A CA 1
ATOM 948 C C . GLY A 1 112 ? -8.347 3.122 17.070 1.00 94.00 112 GLY A C 1
ATOM 949 O O . GLY A 1 112 ? -7.129 2.951 16.994 1.00 94.00 112 GLY A O 1
ATOM 950 N N . ILE A 1 113 ? -9.091 3.406 15.997 1.00 93.38 113 ILE A N 1
ATOM 951 C CA . ILE A 1 113 ? -8.510 3.612 14.665 1.00 93.38 113 ILE A CA 1
ATOM 952 C C . ILE A 1 113 ? -7.609 4.857 14.655 1.00 93.38 113 ILE A C 1
ATOM 954 O O . ILE A 1 113 ? -6.456 4.765 14.233 1.00 93.38 113 ILE A O 1
ATOM 958 N N . ALA A 1 114 ? -8.086 5.994 15.171 1.00 93.31 114 ALA A N 1
ATOM 959 C CA . ALA A 1 114 ? -7.350 7.260 15.166 1.00 93.31 114 ALA A CA 1
ATOM 960 C C . ALA A 1 114 ? -5.987 7.173 15.877 1.00 93.31 114 ALA A C 1
ATOM 962 O O . ALA A 1 114 ? -4.983 7.623 15.322 1.00 93.31 114 ALA A O 1
ATOM 963 N N . TYR A 1 115 ? -5.918 6.526 17.048 1.00 92.62 115 TYR A N 1
ATOM 964 C CA . TYR A 1 115 ? -4.657 6.348 17.782 1.00 92.62 115 TYR A CA 1
ATOM 965 C C . TYR A 1 115 ? -3.581 5.628 16.961 1.00 92.62 115 TYR A C 1
ATOM 967 O O . TYR A 1 115 ? -2.401 5.969 17.039 1.00 92.62 115 TYR A O 1
ATOM 975 N N . ASN A 1 116 ? -3.977 4.658 16.135 1.00 90.38 116 ASN A N 1
ATOM 976 C CA . ASN A 1 116 ? -3.034 3.919 15.305 1.00 90.38 116 ASN A CA 1
ATOM 977 C C . ASN A 1 116 ? -2.506 4.729 14.119 1.00 90.38 116 ASN A C 1
ATOM 979 O O . ASN A 1 116 ? -1.412 4.440 13.649 1.00 90.38 116 ASN A O 1
ATOM 983 N N . TYR A 1 117 ? -3.235 5.736 13.638 1.00 83.56 117 TYR A N 1
ATOM 984 C CA . TYR A 1 117 ? -2.732 6.636 12.598 1.00 83.56 117 TYR A CA 1
ATOM 985 C C . TYR A 1 117 ? -1.895 7.781 13.181 1.00 83.56 117 TYR A C 1
ATOM 987 O O . TYR A 1 117 ? -0.871 8.125 12.601 1.00 83.56 117 TYR A O 1
ATOM 995 N N . GLN A 1 118 ? -2.266 8.315 14.350 1.00 72.88 118 GLN A N 1
ATOM 996 C CA . GLN A 1 118 ? -1.523 9.390 15.021 1.00 72.88 118 GLN A CA 1
ATOM 997 C C . GLN A 1 118 ? -0.160 8.946 15.563 1.00 72.88 118 GLN A C 1
ATOM 999 O O . GLN A 1 118 ? 0.784 9.715 15.498 1.00 72.88 118 GLN A O 1
ATOM 1004 N N . MET A 1 119 ? -0.021 7.708 16.049 1.00 57.84 119 MET A N 1
ATOM 1005 C CA . MET A 1 119 ? 1.275 7.175 16.510 1.00 57.84 119 MET A CA 1
ATOM 1006 C C . MET A 1 119 ? 2.268 6.846 15.375 1.00 57.84 119 MET A C 1
ATOM 1008 O O . MET A 1 119 ? 3.376 6.391 15.653 1.00 57.84 119 MET A O 1
ATOM 1012 N N . ASN A 1 120 ? 1.874 6.999 14.105 1.00 53.00 120 ASN A N 1
ATOM 1013 C CA . ASN A 1 120 ? 2.702 6.687 12.932 1.00 53.00 120 ASN A CA 1
ATOM 1014 C C . ASN A 1 120 ? 3.097 7.916 12.092 1.00 53.00 120 ASN A C 1
ATOM 1016 O O . ASN A 1 120 ? 3.818 7.737 11.103 1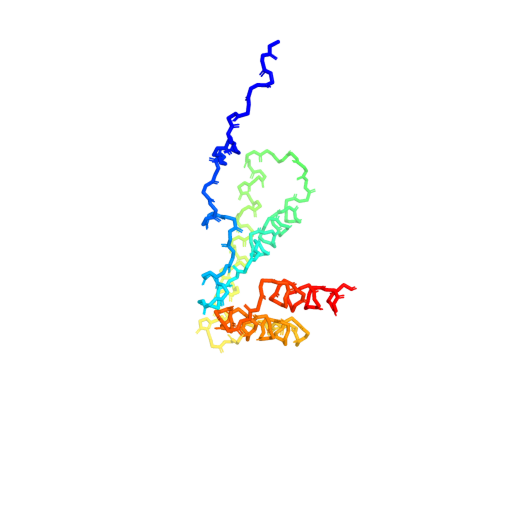.00 53.00 120 ASN A O 1
ATOM 1020 N N . LEU A 1 121 ? 2.620 9.108 12.468 1.00 46.25 121 LEU A N 1
ATOM 1021 C CA . LEU A 1 121 ? 3.103 10.411 11.998 1.00 46.25 121 LEU A CA 1
ATOM 1022 C C . LEU A 1 121 ? 4.130 10.942 13.000 1.00 46.25 121 LEU A C 1
ATOM 1024 O O . LEU A 1 121 ? 5.155 11.475 12.527 1.00 46.25 121 LEU A O 1
#

Organism: NCBI:txid13131

Secondary structure (DSSP, 8-state):
--------PPPSS-HHHH--HHHHHTT--SS-HHHHHHHHHHHHHH-SSS--HHHHHHHHHHHHHHHHHHHHHHHTTPPPPPPPHHHHHHHHHHHHHHHTGGGS-HHHHHHHHHHHHHTT-

Foldseek 3Di:
DDPDDDDDDDDPDDPVVQDCLVVLLVVHDNDPVVVVVLVVQLCVLLVDDDDDPVSSVVSVVVSVVVVVVVVVCVVVVDDDDDDDPLVVVLSVQLSVLSVCVVVDDPVVSVVSNVVSVVVVD